Protein AF-T1G8Q2-F1 (afdb_monomer_lite)

Sequence (136 aa):
VSANNIRSFQNCTTIEGSIRINEVSMKGDRGRNVSSLTFESLLTFSTVTEITGYLVLQSLGVGVRNLSFFKNLRVIHGRSLYDHSYSLFVDQTNLEYLGLRKLKNIKFGSVLIKNNIHLCYLQNFPWSTLFSNNGQ

Secondary structure (DSSP, 8-state):
--TTTGGGGTT-SEESS-EEE-HHHHH-BGGGTBPPP-HHHHGGGGG--EESS-EEEE---TT--S-GGGTT--EE--SS-BTTTEEEEEES---SS---TT--EE-SSEEEEES-TT---GGGS-HHHHB-----

pLDDT: mean 93.94, std 9.43, range [33.78, 98.75]

Organism: Helobdella robusta (NCBI:txid6412)

Radius of gyration: 14.4 Å; chains: 1; bounding box: 31×28×45 Å

Foldseek 3Di:
DFQVCLLVLALPQEAEAEDADEPCRAPPDVVVPTHGDAPVSLLSQQNHQEYAAAYHAYCNDPRQAEVLSNLNHAEQARPDADVRAARAEAAQDQHQEHNNNNHQEYEGGDHYHDNHVNHDDPVVPPVVRHYPCPPD

Structure (mmCIF, N/CA/C/O backbone):
data_AF-T1G8Q2-F1
#
_entry.id   AF-T1G8Q2-F1
#
loop_
_atom_site.group_PDB
_atom_site.id
_atom_site.type_symbol
_atom_site.label_atom_id
_atom_site.label_alt_id
_atom_site.label_comp_id
_atom_site.label_asym_id
_atom_site.label_entity_id
_atom_site.label_seq_id
_atom_site.pdbx_PDB_ins_code
_atom_site.Cartn_x
_atom_site.Cartn_y
_atom_site.Cartn_z
_atom_site.occupancy
_atom_site.B_iso_or_equiv
_atom_site.auth_seq_id
_atom_site.auth_comp_id
_atom_site.auth_asym_id
_atom_site.auth_atom_id
_atom_site.pdbx_PDB_model_num
ATOM 1 N N . VAL A 1 1 ? -0.455 -7.843 -7.296 1.00 93.25 1 VAL A N 1
ATOM 2 C CA . VAL A 1 1 ? -0.886 -7.026 -8.456 1.00 93.25 1 VAL A CA 1
ATOM 3 C C . VAL A 1 1 ? 0.263 -6.977 -9.445 1.00 93.25 1 VAL A C 1
ATOM 5 O O . VAL A 1 1 ? 1.401 -6.977 -9.004 1.00 93.25 1 VAL A O 1
ATOM 8 N N . SER A 1 2 ? 0.001 -6.991 -10.747 1.00 95.81 2 SER A N 1
ATOM 9 C CA . SER A 1 2 ? 1.032 -6.897 -11.788 1.00 95.81 2 SER A CA 1
ATOM 10 C C . SER A 1 2 ? 0.533 -6.079 -12.977 1.00 95.81 2 SER A C 1
ATOM 12 O O . SER A 1 2 ? -0.651 -5.743 -13.044 1.00 95.81 2 SER A O 1
ATOM 14 N N . ALA A 1 3 ? 1.411 -5.784 -13.939 1.00 94.44 3 ALA A N 1
ATOM 15 C CA . ALA A 1 3 ? 1.031 -5.081 -15.166 1.00 94.44 3 ALA A CA 1
ATOM 16 C C . ALA A 1 3 ? -0.119 -5.768 -15.930 1.00 94.44 3 ALA A C 1
ATOM 18 O O . ALA A 1 3 ? -0.935 -5.087 -16.545 1.00 94.44 3 ALA A O 1
ATOM 19 N N . ASN A 1 4 ? -0.237 -7.096 -15.827 1.00 94.31 4 ASN A N 1
ATOM 20 C CA . ASN A 1 4 ? -1.259 -7.866 -16.542 1.00 94.31 4 ASN A CA 1
ATOM 21 C C . ASN A 1 4 ? -2.669 -7.665 -15.977 1.00 94.31 4 ASN A C 1
ATOM 23 O O . ASN A 1 4 ? -3.636 -7.770 -16.723 1.00 94.31 4 ASN A O 1
ATOM 27 N N . ASN A 1 5 ? -2.802 -7.403 -14.671 1.00 95.25 5 ASN A N 1
ATOM 28 C CA . ASN A 1 5 ? -4.112 -7.315 -14.021 1.00 95.25 5 ASN A CA 1
ATOM 29 C C . ASN A 1 5 ? -4.436 -5.947 -13.428 1.00 95.25 5 ASN A C 1
ATOM 31 O O . ASN A 1 5 ? -5.579 -5.721 -13.061 1.00 95.25 5 ASN A O 1
ATOM 35 N N . ILE A 1 6 ? -3.492 -5.005 -13.365 1.00 97.19 6 ILE A N 1
ATOM 36 C CA . ILE A 1 6 ? -3.745 -3.720 -12.704 1.00 97.19 6 ILE A CA 1
ATOM 37 C C . ILE A 1 6 ? -4.943 -2.960 -13.294 1.00 97.19 6 ILE A C 1
ATOM 39 O O . ILE A 1 6 ? -5.691 -2.327 -12.556 1.00 97.19 6 ILE A O 1
ATOM 43 N N . ARG A 1 7 ? -5.187 -3.086 -14.605 1.00 95.94 7 ARG A N 1
ATOM 44 C CA . ARG A 1 7 ? -6.317 -2.429 -15.278 1.00 95.94 7 ARG A CA 1
ATOM 45 C C . ARG A 1 7 ? -7.685 -2.957 -14.844 1.00 95.94 7 ARG A C 1
ATOM 47 O O . ARG A 1 7 ? -8.658 -2.2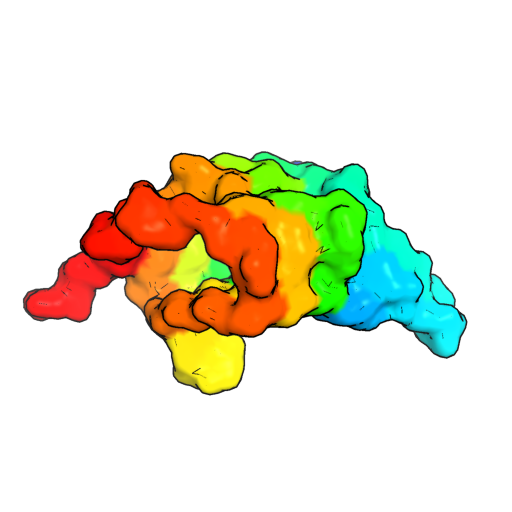26 -14.972 1.00 95.94 7 ARG A O 1
ATOM 54 N N . SER A 1 8 ? -7.781 -4.167 -14.283 1.00 96.88 8 SER A N 1
ATOM 55 C CA . SER A 1 8 ? -9.061 -4.685 -13.774 1.00 96.88 8 SER A CA 1
ATOM 56 C C . SER A 1 8 ? -9.569 -3.917 -12.553 1.00 96.88 8 SER A C 1
ATOM 58 O O . SER A 1 8 ? -10.720 -4.081 -12.172 1.00 96.88 8 SER A O 1
ATOM 60 N N . PHE A 1 9 ? -8.717 -3.098 -11.930 1.00 97.44 9 PHE A N 1
ATOM 61 C CA . PHE A 1 9 ? -9.073 -2.249 -10.794 1.00 97.44 9 PHE A CA 1
ATOM 62 C C . PHE A 1 9 ? -9.502 -0.836 -11.207 1.00 97.44 9 PHE A C 1
ATOM 64 O O . PHE A 1 9 ? -9.772 0.005 -10.349 1.00 97.44 9 PHE A O 1
ATOM 71 N N . GLN A 1 10 ? -9.537 -0.545 -12.510 1.00 97.00 10 GLN A N 1
ATOM 72 C CA . GLN A 1 10 ? -9.916 0.768 -13.007 1.00 97.00 10 GLN A CA 1
ATOM 73 C C . GLN A 1 10 ? -11.361 1.089 -12.619 1.00 97.00 10 GLN A C 1
ATOM 75 O O . GLN A 1 10 ? -12.272 0.300 -12.851 1.00 97.00 10 GLN A O 1
ATOM 80 N N . ASN A 1 11 ? -11.559 2.270 -12.029 1.00 96.81 11 ASN A N 1
ATOM 81 C CA . ASN A 1 11 ? -12.843 2.755 -11.513 1.00 96.81 11 ASN A CA 1
ATOM 82 C C . ASN A 1 11 ? -13.444 1.918 -10.368 1.00 96.81 11 ASN A C 1
ATOM 84 O O . ASN A 1 11 ? -14.573 2.184 -9.955 1.00 96.81 11 ASN A O 1
ATOM 88 N N . CYS A 1 12 ? -12.708 0.958 -9.798 1.00 98.19 12 CYS A N 1
ATOM 89 C CA . CYS A 1 12 ? -13.146 0.289 -8.579 1.00 98.19 12 CYS A CA 1
ATOM 90 C C . CYS A 1 12 ? -13.114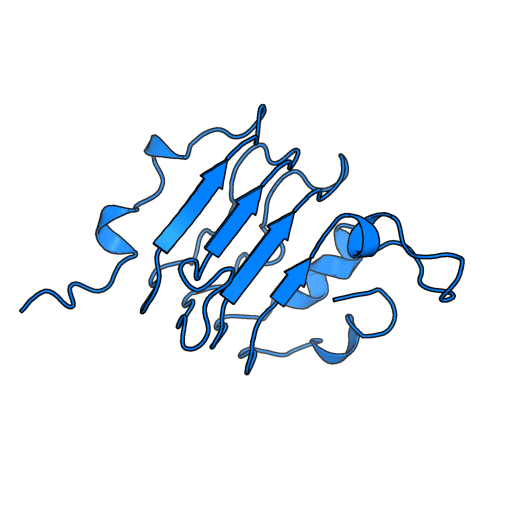 1.271 -7.400 1.00 98.19 12 CYS A C 1
ATOM 92 O O . CYS A 1 12 ? -12.131 1.987 -7.187 1.00 98.19 12 CYS A O 1
ATOM 94 N N . THR A 1 13 ? -14.179 1.275 -6.602 1.00 98.56 13 THR A N 1
ATOM 95 C CA . THR A 1 13 ? -14.249 2.001 -5.323 1.00 98.56 13 THR A CA 1
ATOM 96 C C . THR A 1 13 ? -13.989 1.074 -4.141 1.00 98.56 13 THR A C 1
ATOM 98 O O . THR A 1 13 ? -13.358 1.470 -3.163 1.00 98.56 13 THR A O 1
ATOM 101 N N . THR A 1 14 ? -14.404 -0.184 -4.256 1.00 98.56 14 THR A N 1
ATOM 102 C CA . THR A 1 14 ? -14.204 -1.215 -3.238 1.00 98.56 14 THR A CA 1
ATOM 103 C C . THR A 1 14 ? -13.435 -2.377 -3.839 1.00 98.56 14 THR A C 1
ATOM 105 O O . THR A 1 14 ? -13.738 -2.831 -4.940 1.00 98.56 14 THR A O 1
ATOM 108 N N . ILE A 1 15 ? -12.439 -2.856 -3.103 1.00 98.50 15 ILE A N 1
ATOM 109 C CA . ILE A 1 15 ? -11.657 -4.037 -3.450 1.00 98.50 15 ILE A CA 1
ATOM 110 C C . ILE A 1 15 ? -12.080 -5.167 -2.524 1.00 98.50 15 ILE A C 1
ATOM 112 O O . ILE A 1 15 ? -11.774 -5.150 -1.328 1.00 98.50 15 ILE A O 1
ATOM 116 N N . GLU A 1 16 ? -12.777 -6.151 -3.084 1.00 97.94 16 GLU A N 1
ATOM 117 C CA . GLU A 1 16 ? -13.112 -7.384 -2.380 1.00 97.94 16 GLU A CA 1
ATOM 118 C C . GLU A 1 16 ? -11.904 -8.323 -2.370 1.00 97.94 16 GLU A C 1
ATOM 120 O O . GLU A 1 16 ? -11.635 -9.051 -3.320 1.00 97.94 16 GLU A O 1
ATOM 125 N N . GLY A 1 17 ? -11.133 -8.268 -1.289 1.00 97.56 17 GLY A N 1
ATOM 126 C CA . GLY A 1 17 ? -9.912 -9.037 -1.109 1.00 97.56 17 GLY A CA 1
ATOM 127 C C . GLY A 1 17 ? -8.746 -8.153 -0.698 1.00 97.56 17 GLY A C 1
ATOM 128 O O . GLY A 1 17 ? -8.918 -7.113 -0.062 1.00 97.56 17 GLY A O 1
ATOM 129 N N . SER A 1 18 ? -7.541 -8.599 -1.039 1.00 98.38 18 SER A N 1
ATOM 130 C CA . SER A 1 18 ? -6.295 -7.983 -0.583 1.00 98.38 18 SER A CA 1
ATOM 131 C C . SER A 1 18 ? -5.451 -7.470 -1.742 1.00 98.38 18 SER A C 1
ATOM 133 O O . SER A 1 18 ? -5.438 -8.050 -2.828 1.00 98.38 18 SER A O 1
ATOM 135 N N . ILE A 1 19 ? -4.682 -6.412 -1.493 1.00 98.31 19 ILE A N 1
ATOM 136 C CA . ILE A 1 19 ? -3.718 -5.869 -2.449 1.00 98.31 19 ILE A CA 1
ATOM 137 C C . ILE A 1 19 ? -2.307 -6.142 -1.943 1.00 98.31 19 ILE A C 1
ATOM 139 O O . ILE A 1 19 ? -1.947 -5.778 -0.827 1.00 98.31 19 ILE A O 1
ATOM 143 N N . ARG A 1 20 ? -1.483 -6.740 -2.806 1.00 98.19 20 ARG A N 1
ATOM 144 C CA . ARG A 1 20 ? -0.041 -6.902 -2.597 1.00 98.19 20 ARG A CA 1
ATOM 145 C C . ARG A 1 20 ? 0.723 -6.312 -3.774 1.00 98.19 20 ARG A C 1
ATOM 147 O O . ARG A 1 20 ? 0.537 -6.763 -4.910 1.00 98.19 20 ARG A O 1
ATOM 154 N N . ILE A 1 21 ? 1.582 -5.339 -3.486 1.00 98.12 21 ILE A N 1
ATOM 155 C CA . ILE A 1 21 ? 2.554 -4.765 -4.420 1.00 98.12 21 ILE A CA 1
ATOM 156 C C . ILE A 1 21 ? 3.933 -5.002 -3.809 1.00 98.12 21 ILE A C 1
ATOM 158 O O . ILE A 1 21 ? 4.200 -4.580 -2.687 1.00 98.12 21 ILE A O 1
ATOM 162 N N . ASN A 1 22 ? 4.773 -5.742 -4.522 1.00 96.81 22 ASN A N 1
ATOM 163 C CA . ASN A 1 22 ? 6.105 -6.148 -4.079 1.00 96.81 22 ASN A CA 1
ATOM 164 C C . ASN A 1 22 ? 7.160 -5.858 -5.160 1.00 96.81 22 ASN A C 1
ATOM 166 O O . ASN A 1 22 ? 6.836 -5.346 -6.232 1.00 96.81 22 ASN A O 1
ATOM 170 N N . GLU A 1 23 ? 8.407 -6.262 -4.917 1.00 95.38 23 GLU A N 1
ATOM 171 C CA . GLU A 1 23 ? 9.509 -6.092 -5.870 1.00 95.38 23 GLU A CA 1
ATOM 172 C C . GLU A 1 23 ? 9.196 -6.655 -7.262 1.00 95.38 23 GLU A C 1
ATOM 174 O O . GLU A 1 23 ? 9.413 -5.967 -8.253 1.00 95.38 23 GLU A O 1
ATOM 179 N N . VAL A 1 24 ? 8.622 -7.860 -7.350 1.00 95.00 24 VAL A N 1
ATOM 180 C CA . VAL A 1 24 ? 8.236 -8.479 -8.632 1.00 95.00 24 VAL A CA 1
ATOM 181 C C . VAL A 1 24 ? 7.190 -7.631 -9.361 1.00 95.00 24 VAL A C 1
ATOM 183 O O . VAL A 1 24 ? 7.236 -7.490 -10.579 1.00 95.00 24 VAL A O 1
ATOM 186 N N . SER A 1 25 ? 6.273 -7.006 -8.618 1.00 96.31 25 SER A N 1
ATOM 187 C CA . SER A 1 25 ? 5.274 -6.093 -9.187 1.00 96.31 25 SER A CA 1
ATOM 188 C C . SER A 1 25 ? 5.936 -4.856 -9.814 1.00 96.31 25 SER A C 1
ATOM 190 O O . SER A 1 25 ? 5.512 -4.397 -10.871 1.00 96.31 25 SER A O 1
ATOM 192 N N . MET A 1 26 ? 6.984 -4.324 -9.177 1.00 96.50 26 MET A N 1
ATOM 193 C CA . MET A 1 26 ? 7.648 -3.082 -9.591 1.00 96.50 26 MET A CA 1
ATOM 194 C C . MET A 1 26 ? 8.787 -3.282 -10.593 1.00 96.50 26 MET A C 1
ATOM 196 O O . MET A 1 26 ? 9.002 -2.422 -11.437 1.00 96.50 26 MET A O 1
ATOM 200 N N . LYS A 1 27 ? 9.521 -4.395 -10.527 1.00 95.62 27 LYS A N 1
ATOM 201 C CA . LYS A 1 27 ? 10.594 -4.733 -11.478 1.00 95.62 27 LYS A CA 1
ATOM 202 C C . LYS A 1 27 ? 10.080 -5.490 -12.703 1.00 95.62 27 LYS A C 1
ATOM 204 O O . LYS A 1 27 ? 10.763 -5.514 -13.724 1.00 95.62 27 LYS A O 1
ATOM 209 N N . GLY A 1 28 ? 8.878 -6.057 -12.617 1.00 93.81 28 GLY A N 1
ATOM 210 C CA . GLY A 1 28 ? 8.364 -6.993 -13.606 1.00 93.81 28 GLY A CA 1
ATOM 211 C C . GLY A 1 28 ? 9.000 -8.377 -13.463 1.00 93.81 28 GLY A C 1
ATOM 212 O O . GLY A 1 28 ? 9.887 -8.610 -12.642 1.00 93.81 28 GLY A O 1
ATOM 213 N N . ASP A 1 29 ? 8.535 -9.302 -14.291 1.00 93.00 29 ASP A N 1
ATOM 214 C CA . ASP A 1 29 ? 9.032 -10.670 -14.383 1.00 93.00 29 ASP A CA 1
ATOM 215 C C . ASP A 1 29 ? 9.153 -11.042 -15.862 1.00 93.00 29 ASP A C 1
ATOM 217 O O . ASP A 1 29 ? 8.158 -11.316 -16.536 1.00 93.00 29 ASP A O 1
ATOM 221 N N . ARG A 1 30 ? 10.390 -11.047 -16.374 1.00 89.75 30 ARG A N 1
ATOM 222 C CA . ARG A 1 30 ? 10.668 -11.399 -17.774 1.00 89.75 30 ARG A CA 1
ATOM 223 C C . ARG A 1 30 ? 10.279 -12.841 -18.090 1.00 89.75 30 ARG A C 1
ATOM 225 O O . ARG A 1 30 ? 9.773 -13.092 -19.177 1.00 89.75 30 ARG A O 1
ATOM 232 N N . GLY A 1 31 ? 10.463 -13.768 -17.147 1.00 90.81 31 GLY A N 1
ATOM 233 C CA . GLY A 1 31 ? 10.121 -15.179 -17.335 1.00 90.81 31 GLY A CA 1
ATOM 234 C C . GLY A 1 31 ? 8.617 -15.407 -17.485 1.00 90.81 31 GLY A C 1
ATOM 235 O O . GLY A 1 31 ? 8.200 -16.365 -18.127 1.00 90.81 31 GLY A O 1
ATOM 236 N N . ARG A 1 32 ? 7.798 -14.500 -16.942 1.00 89.06 32 ARG A N 1
ATOM 237 C CA . ARG A 1 32 ? 6.329 -14.530 -17.047 1.00 89.06 32 ARG A CA 1
ATOM 238 C C . ARG A 1 32 ? 5.756 -13.477 -17.997 1.00 89.06 32 ARG A C 1
ATOM 240 O O . ARG A 1 32 ? 4.544 -13.277 -18.006 1.00 89.06 32 ARG A O 1
ATOM 247 N N . ASN A 1 33 ? 6.609 -12.802 -18.772 1.00 90.31 33 ASN A N 1
ATOM 248 C CA . ASN A 1 33 ? 6.237 -11.699 -19.660 1.00 90.31 33 ASN A CA 1
ATOM 249 C C . ASN A 1 33 ? 5.399 -10.607 -18.957 1.00 90.31 33 ASN A C 1
ATOM 251 O O . ASN A 1 33 ? 4.380 -10.143 -19.464 1.00 90.31 33 ASN A O 1
ATOM 255 N N . VAL A 1 34 ? 5.804 -10.235 -17.743 1.00 92.19 34 VAL A N 1
ATOM 256 C CA . VAL A 1 34 ? 5.164 -9.192 -16.938 1.00 92.19 34 VAL A CA 1
ATOM 257 C C . VAL A 1 34 ? 6.057 -7.961 -16.937 1.00 92.19 34 VAL A C 1
ATOM 259 O O . VAL A 1 34 ? 7.171 -7.999 -16.414 1.00 92.19 34 VAL A O 1
ATOM 262 N N . SER A 1 35 ? 5.560 -6.850 -17.474 1.00 95.00 35 SER A N 1
ATOM 263 C CA . SER A 1 35 ? 6.256 -5.562 -17.396 1.00 95.00 35 SER A CA 1
ATOM 264 C C . SER A 1 35 ? 6.257 -4.990 -15.975 1.00 95.00 35 SER A C 1
ATOM 266 O O . SER A 1 35 ? 5.422 -5.341 -15.136 1.00 95.00 35 SER A O 1
ATOM 268 N N . SER A 1 36 ? 7.192 -4.080 -15.707 1.00 96.00 36 SER A N 1
ATOM 269 C CA . SER A 1 36 ? 7.241 -3.311 -14.465 1.00 96.00 36 SER A CA 1
ATOM 270 C C . SER A 1 36 ? 6.035 -2.383 -14.322 1.00 96.00 36 SER A C 1
ATOM 272 O O . SER A 1 36 ? 5.574 -1.772 -15.288 1.00 96.00 36 SER A O 1
ATOM 274 N N . LEU A 1 37 ? 5.542 -2.237 -13.092 1.00 96.81 37 LEU A N 1
ATOM 275 C CA . LEU A 1 37 ? 4.603 -1.174 -12.752 1.00 96.81 37 LEU A CA 1
ATOM 276 C C . LEU A 1 37 ? 5.338 0.149 -12.519 1.00 96.81 37 LEU A C 1
ATOM 278 O O . LEU A 1 37 ? 6.404 0.197 -11.906 1.00 96.81 37 LEU A O 1
ATOM 282 N N . THR A 1 38 ? 4.719 1.240 -12.960 1.00 96.00 38 THR A N 1
ATOM 283 C CA . THR A 1 38 ? 5.157 2.615 -12.685 1.00 96.00 38 THR A CA 1
ATOM 284 C C . THR A 1 38 ? 4.243 3.274 -11.656 1.00 96.00 38 THR A C 1
ATOM 286 O O . THR A 1 38 ? 3.135 2.799 -11.403 1.00 96.00 38 THR A O 1
ATOM 289 N N . PHE A 1 39 ? 4.660 4.413 -11.096 1.00 96.06 39 PHE A N 1
ATOM 290 C CA . PHE A 1 39 ? 3.773 5.221 -10.253 1.00 96.06 39 PHE A CA 1
ATOM 291 C C . PHE A 1 39 ? 2.471 5.594 -10.984 1.00 96.06 39 PHE A C 1
ATOM 293 O O . PHE A 1 39 ? 1.395 5.507 -10.400 1.00 96.06 39 PHE A O 1
ATOM 300 N N . GLU A 1 40 ? 2.553 5.923 -12.276 1.00 96.44 40 GLU A N 1
ATOM 301 C CA . GLU A 1 40 ? 1.386 6.201 -13.120 1.00 96.44 40 GLU A CA 1
ATOM 302 C C . GLU A 1 40 ? 0.445 4.995 -13.220 1.00 96.44 40 GLU A C 1
ATOM 304 O O . GLU A 1 40 ? -0.761 5.141 -13.050 1.00 96.44 40 GLU A O 1
ATOM 309 N N . SER A 1 41 ? 0.991 3.785 -13.384 1.00 96.75 41 SER A N 1
ATOM 310 C CA . SER A 1 41 ? 0.185 2.557 -13.386 1.00 96.75 41 SER A CA 1
ATOM 311 C C . SER A 1 41 ? -0.592 2.400 -12.072 1.00 96.75 41 SER A C 1
ATOM 313 O O . SER A 1 41 ? -1.771 2.042 -12.072 1.00 96.75 41 SER A O 1
ATOM 315 N N . LEU A 1 42 ? 0.052 2.713 -10.941 1.00 97.75 42 LEU A N 1
ATOM 316 C CA . LEU A 1 42 ? -0.548 2.623 -9.609 1.00 97.75 42 LEU A CA 1
ATOM 317 C C . LEU A 1 42 ? -1.689 3.625 -9.390 1.00 97.75 42 LEU A C 1
ATOM 319 O O . LEU A 1 42 ? -2.575 3.338 -8.585 1.00 97.75 42 LEU A O 1
ATOM 323 N N . LEU A 1 43 ? -1.744 4.742 -10.130 1.00 97.50 43 LEU A N 1
ATOM 324 C CA . LEU A 1 43 ? -2.852 5.710 -10.057 1.00 97.50 43 LEU A CA 1
ATOM 325 C C . LEU A 1 43 ? -4.215 5.102 -10.417 1.00 97.50 43 LEU A C 1
ATOM 327 O O . LEU A 1 43 ? -5.245 5.692 -10.083 1.00 97.50 43 LEU A O 1
ATOM 331 N N . THR A 1 44 ? -4.239 3.904 -11.006 1.00 98.19 44 THR A N 1
ATOM 332 C CA . THR A 1 44 ? -5.457 3.096 -11.168 1.00 98.19 44 THR A CA 1
ATOM 333 C C . THR A 1 44 ? -6.212 2.916 -9.845 1.00 98.19 44 THR A C 1
ATOM 335 O O . THR A 1 44 ? -7.438 2.925 -9.832 1.00 98.19 44 THR A O 1
ATOM 338 N N . PHE A 1 45 ? -5.507 2.853 -8.711 1.00 98.44 45 PHE A N 1
ATOM 339 C CA . PHE A 1 45 ? -6.118 2.732 -7.384 1.00 98.44 45 PHE A CA 1
ATOM 340 C C . PHE A 1 45 ? -6.673 4.046 -6.816 1.00 98.44 45 PHE A C 1
ATOM 342 O O . PHE A 1 45 ? -7.213 4.062 -5.709 1.00 98.44 45 PHE A O 1
ATOM 349 N N . SER A 1 46 ? -6.582 5.157 -7.550 1.00 97.62 46 SER A N 1
ATOM 350 C CA . SER A 1 46 ? -6.952 6.473 -7.026 1.00 97.62 46 SER A CA 1
ATOM 351 C C . SER A 1 46 ? -8.438 6.620 -6.708 1.00 97.62 46 SER A C 1
ATOM 353 O O . SER A 1 46 ? -8.779 7.490 -5.909 1.00 97.62 46 SER A O 1
ATOM 355 N N . THR A 1 47 ? -9.318 5.792 -7.277 1.00 98.31 47 THR A N 1
ATOM 356 C CA . THR A 1 47 ? -10.758 5.753 -6.962 1.00 98.31 47 THR A CA 1
ATOM 357 C C . THR A 1 47 ? -11.090 4.853 -5.777 1.00 98.31 47 THR A C 1
ATOM 359 O O . THR A 1 47 ? -12.183 4.968 -5.226 1.00 98.31 47 THR A O 1
ATOM 362 N N . VAL A 1 48 ? -10.161 3.989 -5.357 1.00 98.75 48 VAL A N 1
ATOM 363 C CA . VAL A 1 48 ? -10.399 3.026 -4.282 1.00 98.75 48 VAL A CA 1
ATOM 364 C C . VAL A 1 48 ? -10.562 3.757 -2.957 1.00 98.75 48 VAL A C 1
ATOM 366 O O . VAL A 1 48 ? -9.692 4.508 -2.513 1.00 98.75 48 VAL A O 1
ATOM 369 N N . THR A 1 49 ? -11.692 3.494 -2.314 1.00 98.69 49 THR A N 1
ATOM 370 C CA . THR A 1 49 ? -12.055 3.982 -0.989 1.00 98.69 49 THR A CA 1
ATOM 371 C C . THR A 1 49 ? -11.995 2.892 0.068 1.00 98.69 49 THR A C 1
ATOM 373 O O . THR A 1 49 ? -11.784 3.215 1.237 1.00 98.69 49 THR A O 1
ATOM 376 N N . GLU A 1 50 ? -12.149 1.620 -0.305 1.00 98.62 50 GLU A N 1
ATOM 377 C CA . GLU A 1 50 ? -12.194 0.508 0.650 1.00 98.62 50 GLU A CA 1
ATOM 378 C C . GLU A 1 50 ? -11.457 -0.739 0.152 1.00 98.62 50 GLU A C 1
ATOM 380 O O . GLU A 1 50 ? -11.536 -1.097 -1.022 1.00 98.62 50 GLU A O 1
ATOM 385 N N . ILE A 1 51 ? -10.773 -1.425 1.071 1.00 98.75 51 ILE A N 1
ATOM 386 C CA . ILE A 1 51 ? -10.145 -2.736 0.849 1.00 98.75 51 ILE A CA 1
ATOM 387 C C . ILE A 1 51 ? -10.658 -3.687 1.928 1.00 98.75 51 ILE A C 1
ATOM 389 O O . ILE A 1 51 ? -10.491 -3.408 3.117 1.00 98.75 51 ILE A O 1
ATOM 393 N N . THR A 1 52 ? -11.296 -4.797 1.549 1.00 98.56 52 THR A N 1
ATOM 394 C CA . THR A 1 52 ? -11.911 -5.699 2.540 1.00 98.56 52 THR A CA 1
ATOM 395 C C . THR A 1 52 ? -10.899 -6.610 3.248 1.00 98.56 52 THR A C 1
ATOM 397 O O . THR A 1 52 ? -11.113 -7.007 4.394 1.00 98.56 52 THR A O 1
ATOM 400 N N . GLY A 1 53 ? -9.789 -6.935 2.591 1.00 98.50 53 GLY A N 1
ATOM 401 C CA . GLY A 1 53 ? -8.680 -7.714 3.135 1.00 98.50 53 GLY A CA 1
ATOM 402 C C . GLY A 1 53 ? -7.550 -6.836 3.672 1.00 98.50 53 GLY A C 1
ATOM 403 O O . GLY A 1 53 ? -7.801 -5.873 4.399 1.00 98.50 53 GLY A O 1
ATOM 404 N N . TYR A 1 54 ? -6.311 -7.178 3.311 1.00 98.62 54 TYR A N 1
ATOM 405 C CA . TYR A 1 54 ? -5.098 -6.454 3.696 1.00 98.62 54 TYR A CA 1
ATOM 406 C C . TYR A 1 54 ? -4.503 -5.627 2.545 1.00 98.62 54 TYR A C 1
ATOM 408 O O . TYR A 1 54 ? -4.754 -5.877 1.362 1.00 98.62 54 TYR A O 1
ATOM 416 N N . LEU A 1 55 ? -3.635 -4.679 2.901 1.00 98.69 55 LEU A N 1
ATOM 417 C CA . LEU A 1 55 ? -2.776 -3.926 1.992 1.00 98.69 55 LEU A CA 1
ATOM 418 C C . LEU A 1 55 ? -1.297 -4.160 2.344 1.00 98.69 55 LEU A C 1
ATOM 420 O O . LEU A 1 55 ? -0.830 -3.764 3.409 1.00 98.69 55 LEU A O 1
ATOM 424 N N . VAL A 1 56 ? -0.554 -4.782 1.429 1.00 98.62 56 VAL A N 1
ATOM 425 C CA . VAL A 1 56 ? 0.887 -5.052 1.553 1.00 98.62 56 VAL A CA 1
ATOM 426 C C . VAL A 1 56 ? 1.651 -4.285 0.483 1.00 98.62 56 VAL A C 1
ATOM 428 O O . VAL A 1 56 ? 1.380 -4.421 -0.714 1.00 98.62 56 VAL A O 1
ATOM 431 N N . LEU A 1 57 ? 2.641 -3.519 0.926 1.00 98.50 57 LEU A N 1
ATOM 432 C CA . LEU A 1 57 ? 3.485 -2.662 0.108 1.00 98.50 57 LEU A CA 1
ATOM 433 C C . LEU A 1 57 ? 4.946 -2.924 0.466 1.00 98.50 57 LEU A C 1
ATOM 435 O O . LEU A 1 57 ? 5.398 -2.583 1.556 1.00 98.50 57 LEU A O 1
ATOM 439 N N . GLN A 1 58 ? 5.679 -3.548 -0.447 1.00 98.00 58 GLN A N 1
ATOM 440 C CA . GLN A 1 58 ? 7.059 -3.954 -0.214 1.00 98.00 58 GLN A CA 1
ATOM 441 C C . GLN A 1 58 ? 7.934 -3.583 -1.408 1.00 98.00 58 GLN A C 1
ATOM 443 O O . GLN A 1 58 ? 7.520 -3.770 -2.550 1.00 98.00 58 GLN A O 1
ATOM 448 N N . SER A 1 59 ? 9.140 -3.070 -1.171 1.00 97.06 59 SER A N 1
ATOM 449 C CA . SER A 1 59 ? 10.132 -2.838 -2.235 1.00 97.06 59 SER A CA 1
ATOM 450 C C . SER A 1 59 ? 9.586 -2.046 -3.437 1.00 97.06 59 SER A C 1
ATOM 452 O O . SER A 1 59 ? 9.739 -2.452 -4.590 1.00 97.06 59 SER A O 1
ATOM 454 N N . LEU A 1 60 ? 8.945 -0.895 -3.179 1.00 95.69 60 LEU A N 1
ATOM 455 C CA . LEU A 1 60 ? 8.259 -0.091 -4.207 1.00 95.69 60 LEU A CA 1
ATOM 456 C C . LEU A 1 60 ? 9.192 0.625 -5.216 1.00 95.69 60 LEU A C 1
ATOM 458 O O . LEU A 1 60 ? 8.723 1.327 -6.110 1.00 95.69 60 LEU A O 1
ATOM 462 N N . GLY A 1 61 ? 10.512 0.459 -5.097 1.00 91.50 61 GLY A N 1
ATOM 463 C CA . GLY A 1 61 ? 11.499 1.136 -5.942 1.00 91.50 61 GLY A CA 1
ATOM 464 C C . GLY A 1 61 ? 11.652 2.631 -5.629 1.00 91.50 61 GLY A C 1
ATOM 465 O O . GLY A 1 61 ? 11.029 3.159 -4.712 1.00 91.50 61 GLY A O 1
ATOM 466 N N . VAL A 1 62 ? 12.537 3.321 -6.355 1.00 89.44 62 VAL A N 1
ATOM 467 C CA . VAL A 1 62 ? 12.870 4.746 -6.112 1.00 89.44 62 VAL A CA 1
ATOM 468 C C . VAL A 1 62 ? 11.876 5.733 -6.737 1.00 89.44 62 VAL A C 1
ATOM 470 O O . VAL A 1 62 ? 11.823 6.898 -6.344 1.00 89.44 62 VAL A O 1
ATOM 473 N N . GLY A 1 63 ? 11.076 5.272 -7.704 1.00 91.00 63 GLY A N 1
ATOM 474 C CA . GLY A 1 63 ? 10.074 6.085 -8.400 1.00 91.00 63 GLY A CA 1
ATOM 475 C C . GLY A 1 63 ? 8.784 6.305 -7.605 1.00 91.00 63 GLY A C 1
ATOM 476 O O . GLY A 1 63 ? 7.937 7.086 -8.025 1.00 91.00 63 GLY A O 1
ATOM 477 N N . VAL A 1 64 ? 8.619 5.633 -6.461 1.00 96.25 64 VAL A N 1
ATOM 478 C CA . VAL A 1 64 ? 7.438 5.750 -5.600 1.00 96.25 64 VAL A CA 1
ATOM 479 C C . VAL A 1 64 ? 7.851 6.364 -4.266 1.00 96.25 64 VAL A C 1
ATOM 481 O O . VAL A 1 64 ? 8.473 5.708 -3.436 1.00 96.25 64 VAL A O 1
ATOM 484 N N . ARG A 1 65 ? 7.494 7.637 -4.064 1.00 96.69 65 ARG A N 1
ATOM 485 C CA . ARG A 1 65 ? 7.870 8.421 -2.869 1.00 96.69 65 ARG A CA 1
ATOM 486 C C . ARG A 1 65 ? 6.765 8.552 -1.824 1.00 96.69 65 ARG A C 1
ATOM 488 O O . ARG A 1 65 ? 7.021 8.996 -0.713 1.00 96.69 65 ARG A O 1
ATOM 495 N N . ASN A 1 66 ? 5.535 8.182 -2.160 1.00 96.56 66 ASN A N 1
ATOM 496 C CA . ASN A 1 66 ? 4.393 8.176 -1.246 1.00 96.56 66 ASN A CA 1
ATOM 497 C C . ASN A 1 66 ? 3.286 7.257 -1.794 1.00 96.56 66 ASN A C 1
ATOM 499 O O . ASN A 1 66 ? 3.340 6.826 -2.948 1.00 96.56 66 ASN A O 1
ATOM 503 N N . LEU A 1 67 ? 2.257 6.994 -0.986 1.00 97.56 67 LEU A N 1
ATOM 504 C CA . LEU A 1 67 ? 1.101 6.167 -1.350 1.00 97.56 67 LEU A CA 1
ATOM 505 C C . LEU A 1 67 ? -0.097 7.004 -1.814 1.00 97.56 67 LEU A C 1
ATOM 507 O O . LEU A 1 67 ? -1.243 6.598 -1.638 1.00 97.56 67 LEU A O 1
ATOM 511 N N . SER A 1 68 ? 0.123 8.183 -2.408 1.00 96.81 68 SER A N 1
ATOM 512 C CA . SER A 1 68 ? -0.980 9.037 -2.884 1.00 96.81 68 SER A CA 1
ATOM 513 C C . SER A 1 68 ? -1.798 8.417 -4.023 1.00 96.81 68 SER A C 1
ATOM 515 O O . SER A 1 68 ? -2.910 8.870 -4.296 1.00 96.81 68 SER A O 1
ATOM 517 N N . PHE A 1 69 ? -1.330 7.326 -4.631 1.00 97.19 69 PHE A N 1
ATOM 518 C CA . PHE A 1 69 ? -2.166 6.491 -5.492 1.00 97.19 69 PHE A CA 1
ATOM 519 C C . PHE A 1 69 ? -3.324 5.808 -4.736 1.00 97.19 69 PHE A C 1
ATOM 521 O O . PHE A 1 69 ? -4.320 5.464 -5.355 1.00 97.19 69 PHE A O 1
ATOM 528 N N . PHE A 1 70 ? -3.266 5.730 -3.401 1.00 98.06 70 PHE A N 1
ATOM 529 C CA . PHE A 1 70 ? -4.377 5.407 -2.497 1.00 98.06 70 PHE A CA 1
ATOM 530 C C . PHE A 1 70 ? -4.919 6.647 -1.754 1.00 98.06 70 PHE A C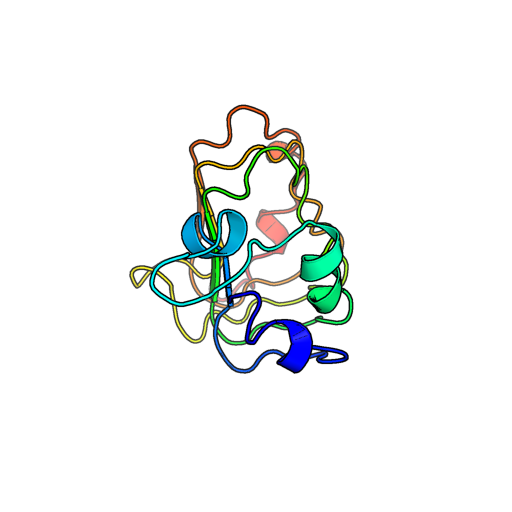 1
ATOM 532 O O . PHE A 1 70 ? -5.454 6.537 -0.652 1.00 98.06 70 PHE A O 1
ATOM 539 N N . LYS A 1 71 ? -4.822 7.859 -2.328 1.00 96.75 71 LYS A N 1
ATOM 540 C CA . LYS A 1 71 ? -5.273 9.114 -1.676 1.00 96.75 71 LYS A CA 1
ATOM 541 C C . LYS A 1 71 ? -6.725 9.093 -1.187 1.00 96.75 71 LYS A C 1
ATOM 543 O O . LYS A 1 71 ? -7.070 9.864 -0.293 1.00 96.75 71 LYS A O 1
ATOM 548 N N . ASN A 1 72 ? -7.573 8.268 -1.804 1.00 98.12 72 ASN A N 1
ATOM 549 C CA . ASN A 1 72 ? -8.986 8.153 -1.472 1.00 98.12 72 ASN A CA 1
ATOM 550 C C . ASN A 1 72 ? -9.321 6.972 -0.560 1.00 98.12 72 ASN A C 1
ATOM 552 O O . ASN A 1 72 ? -10.472 6.887 -0.143 1.00 98.12 72 ASN A O 1
ATOM 556 N N . LEU A 1 73 ? -8.349 6.132 -0.192 1.00 98.56 73 LEU A N 1
ATOM 557 C CA . LEU A 1 73 ? -8.569 5.003 0.704 1.00 98.56 73 LEU A CA 1
ATOM 558 C C . LEU A 1 73 ? -9.015 5.513 2.077 1.00 98.56 73 LEU A C 1
ATOM 560 O O . LEU A 1 73 ? -8.342 6.342 2.685 1.00 98.56 73 LEU A O 1
ATOM 564 N N . ARG A 1 74 ? -10.165 5.029 2.548 1.00 97.88 74 ARG A N 1
ATOM 565 C CA . ARG A 1 74 ? -10.805 5.414 3.814 1.00 97.88 74 ARG A CA 1
ATOM 566 C C . ARG A 1 74 ? -10.779 4.287 4.828 1.00 97.88 74 ARG A C 1
ATOM 568 O O . ARG A 1 74 ? -10.577 4.567 6.011 1.00 97.88 74 ARG A O 1
ATOM 575 N N . VAL A 1 75 ? -10.989 3.053 4.369 1.00 98.06 75 VAL A N 1
ATOM 576 C CA . VAL A 1 75 ? -11.146 1.885 5.238 1.00 98.06 75 VAL A CA 1
ATOM 577 C C . VAL A 1 75 ? -10.330 0.702 4.728 1.00 98.06 75 VAL A C 1
ATOM 579 O O . VAL A 1 75 ? -10.419 0.335 3.556 1.00 98.06 75 VAL A O 1
ATOM 582 N N . ILE A 1 76 ? -9.581 0.075 5.634 1.00 98.44 76 ILE A N 1
ATOM 583 C CA . ILE A 1 76 ? -9.052 -1.281 5.463 1.00 98.44 76 ILE A CA 1
ATOM 584 C C . ILE A 1 76 ? -9.799 -2.170 6.455 1.00 98.44 76 ILE A C 1
ATOM 586 O O . ILE A 1 76 ? -9.716 -1.968 7.667 1.00 98.44 76 ILE A O 1
ATOM 590 N N . HIS A 1 77 ? -10.577 -3.127 5.958 1.00 98.00 77 HIS A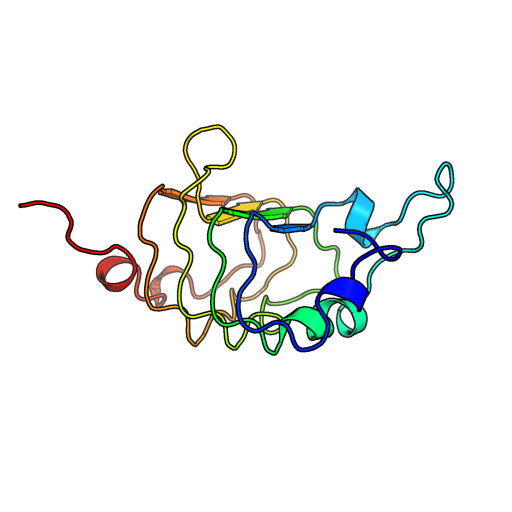 N 1
ATOM 591 C CA . HIS A 1 77 ? -11.408 -3.942 6.844 1.00 98.00 77 HIS A CA 1
ATOM 592 C C . HIS A 1 77 ? -10.603 -5.048 7.533 1.00 98.00 77 HIS A C 1
ATOM 594 O O . HIS A 1 77 ? -10.917 -5.385 8.664 1.00 98.00 77 HIS A O 1
ATOM 600 N N . GLY A 1 78 ? -9.569 -5.615 6.907 1.00 97.56 78 GLY A N 1
ATOM 601 C CA . GLY A 1 78 ? -8.765 -6.658 7.551 1.00 97.56 78 GLY A CA 1
ATOM 602 C C . GLY A 1 78 ? -9.520 -7.971 7.793 1.00 97.56 78 GLY A C 1
ATOM 603 O O . GLY A 1 78 ? -9.199 -8.687 8.735 1.00 97.56 78 GLY A O 1
ATOM 604 N N . ARG A 1 79 ? -10.508 -8.322 6.950 1.00 97.44 79 ARG A N 1
ATOM 605 C CA . ARG A 1 79 ? -11.197 -9.635 7.013 1.00 97.44 79 ARG A CA 1
ATOM 606 C C . ARG A 1 79 ? -10.254 -10.811 6.737 1.00 97.44 79 ARG A C 1
ATOM 608 O O . ARG A 1 79 ? -10.533 -11.940 7.119 1.00 97.44 79 ARG A O 1
ATOM 615 N N . SER A 1 80 ? -9.142 -10.528 6.067 1.00 97.88 80 SER A N 1
ATOM 616 C CA . SER A 1 80 ? -7.985 -11.402 5.909 1.00 97.88 80 SER A CA 1
ATOM 617 C C . SER A 1 80 ? -6.732 -10.616 6.275 1.00 97.88 80 SER A C 1
ATOM 619 O O . SER A 1 80 ? -6.634 -9.439 5.917 1.00 97.88 80 SER A O 1
ATOM 621 N N . LEU A 1 81 ? -5.761 -11.265 6.915 1.00 98.44 81 LEU A N 1
ATOM 622 C CA . LEU A 1 81 ? -4.549 -10.623 7.421 1.00 98.44 81 LEU A CA 1
ATOM 623 C C . LEU A 1 81 ? -3.301 -11.186 6.739 1.00 98.44 81 LEU A C 1
ATOM 625 O O . LEU A 1 81 ? -3.189 -12.391 6.514 1.00 98.44 81 LEU A O 1
ATOM 629 N N . TYR A 1 82 ? -2.358 -10.307 6.408 1.00 98.38 82 TYR A N 1
ATOM 630 C CA . TYR A 1 82 ? -1.035 -10.703 5.952 1.00 98.38 82 TYR A CA 1
ATOM 631 C C . TYR A 1 82 ? -0.240 -11.252 7.131 1.00 98.38 82 TYR A C 1
ATOM 633 O O . TYR A 1 82 ? -0.211 -10.640 8.201 1.00 98.38 82 TYR A O 1
ATOM 641 N N . ASP A 1 83 ? 0.385 -12.411 6.927 1.00 96.81 83 ASP A N 1
ATOM 642 C CA . ASP A 1 83 ? 1.112 -13.134 7.975 1.00 96.81 83 ASP A CA 1
ATOM 643 C C . ASP A 1 83 ? 0.277 -13.315 9.257 1.00 96.81 83 ASP A C 1
ATOM 645 O O . ASP A 1 83 ? 0.742 -13.138 10.381 1.00 96.81 83 ASP A O 1
ATOM 649 N N . HIS A 1 84 ? -1.021 -13.578 9.069 1.00 96.94 84 HIS A N 1
ATOM 650 C CA . HIS A 1 84 ? -2.012 -13.796 10.129 1.00 96.94 84 HIS A CA 1
ATOM 651 C C . HIS A 1 84 ? -2.240 -12.611 11.086 1.00 96.94 84 HIS A C 1
ATOM 653 O O . HIS A 1 84 ? -3.079 -12.719 11.974 1.00 96.94 84 HIS A O 1
ATOM 659 N N . SER A 1 85 ? -1.559 -11.476 10.891 1.00 97.38 85 SER A N 1
ATOM 660 C CA . SER A 1 85 ? -1.551 -10.373 11.863 1.00 97.38 85 SER A CA 1
ATOM 661 C C . SER A 1 85 ? -1.834 -9.002 11.255 1.00 97.38 85 SER A C 1
ATOM 663 O O . SER A 1 85 ? -2.484 -8.172 11.890 1.00 97.38 85 SER A O 1
ATOM 665 N N . TYR A 1 86 ? -1.371 -8.728 10.034 1.00 98.19 86 TYR A N 1
ATOM 666 C CA . TYR A 1 86 ? -1.293 -7.359 9.522 1.00 98.19 86 TYR A CA 1
ATOM 667 C C . TYR A 1 86 ? -2.355 -7.051 8.468 1.00 98.19 86 TYR A C 1
ATOM 669 O O . TYR A 1 86 ? -2.433 -7.709 7.431 1.00 98.19 86 TYR A O 1
ATOM 677 N N . SER A 1 87 ? -3.141 -6.001 8.688 1.00 97.94 87 SER A N 1
ATOM 678 C CA . SER A 1 87 ? -4.050 -5.451 7.673 1.00 97.94 87 SER A CA 1
ATOM 679 C C . SER A 1 87 ? -3.388 -4.363 6.828 1.00 97.94 87 SER A C 1
ATOM 681 O O . SER A 1 87 ? -3.771 -4.168 5.676 1.00 97.94 87 SER A O 1
ATOM 683 N N . LEU A 1 88 ? -2.348 -3.708 7.350 1.00 98.12 88 LEU A N 1
ATOM 684 C CA . LEU A 1 88 ? -1.467 -2.820 6.596 1.00 98.12 88 LEU A CA 1
ATOM 685 C C . LEU A 1 88 ? -0.006 -3.159 6.900 1.00 98.12 88 LEU A C 1
ATOM 687 O O . LEU A 1 88 ? 0.428 -3.103 8.049 1.00 98.12 88 LEU A O 1
ATOM 691 N N . PHE A 1 89 ? 0.757 -3.471 5.859 1.00 98.56 89 PHE A N 1
ATOM 692 C CA . PHE A 1 89 ? 2.173 -3.808 5.959 1.00 98.56 89 PHE A CA 1
ATOM 693 C C . PHE A 1 89 ? 2.980 -2.999 4.939 1.00 98.56 89 PHE A C 1
ATOM 695 O O . PHE A 1 89 ? 2.730 -3.099 3.736 1.00 98.56 89 PHE A O 1
ATOM 702 N N . VAL A 1 90 ? 3.939 -2.202 5.415 1.00 98.25 90 VAL A N 1
ATOM 703 C CA . VAL A 1 90 ? 4.813 -1.354 4.587 1.00 98.25 90 VAL A CA 1
ATOM 704 C C . VAL A 1 90 ? 6.274 -1.611 4.948 1.00 98.25 90 VAL A C 1
ATOM 706 O O . VAL A 1 90 ? 6.717 -1.277 6.048 1.00 98.25 90 VAL A O 1
ATOM 709 N N . ASP A 1 91 ? 7.034 -2.187 4.022 1.00 98.19 91 ASP A N 1
ATOM 710 C CA . ASP A 1 91 ? 8.392 -2.668 4.294 1.00 98.19 91 ASP A CA 1
ATOM 7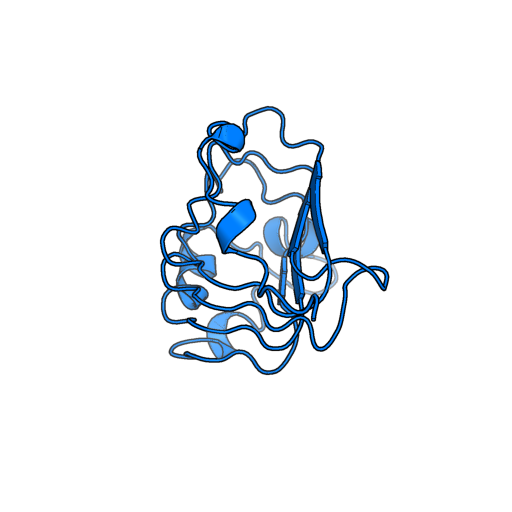11 C C . ASP A 1 91 ? 9.364 -2.366 3.149 1.00 98.19 91 ASP A C 1
ATOM 713 O O . ASP A 1 91 ? 9.013 -2.493 1.975 1.00 98.19 91 ASP A O 1
ATOM 717 N N . GLN A 1 92 ? 10.601 -1.998 3.485 1.00 97.44 92 GLN A N 1
ATOM 718 C CA . GLN A 1 92 ? 11.699 -1.812 2.523 1.00 97.44 92 GLN A CA 1
ATOM 719 C C . GLN A 1 92 ? 11.345 -0.884 1.342 1.00 97.44 92 GLN A C 1
ATOM 721 O O . GLN A 1 92 ? 11.633 -1.182 0.182 1.00 97.44 92 GLN A O 1
ATOM 726 N N . THR A 1 93 ? 10.688 0.246 1.605 1.00 97.00 93 THR A N 1
ATOM 727 C CA . THR A 1 93 ? 10.302 1.222 0.570 1.00 97.00 93 THR A CA 1
ATOM 728 C C . THR A 1 93 ? 11.142 2.505 0.626 1.00 97.00 93 THR A C 1
ATOM 730 O O . THR A 1 93 ? 11.767 2.810 1.639 1.00 97.00 93 THR A O 1
ATOM 733 N N . ASN A 1 94 ? 11.105 3.297 -0.455 1.00 96.12 94 ASN A N 1
ATOM 734 C CA . ASN A 1 94 ? 11.695 4.645 -0.520 1.00 96.12 94 ASN A CA 1
ATOM 735 C C . ASN A 1 94 ? 10.652 5.750 -0.281 1.00 96.12 94 ASN A C 1
ATOM 737 O O . ASN A 1 94 ? 10.758 6.845 -0.840 1.00 96.12 94 ASN A O 1
ATOM 741 N N . LEU A 1 95 ? 9.603 5.447 0.488 1.00 97.31 95 LEU A N 1
ATOM 742 C CA . LEU A 1 95 ? 8.574 6.427 0.811 1.00 97.31 95 LEU A CA 1
ATOM 743 C C . LEU A 1 95 ? 9.166 7.516 1.709 1.00 97.31 95 LEU A C 1
ATOM 745 O O . LEU A 1 95 ? 9.845 7.214 2.684 1.00 97.31 95 LEU A O 1
ATOM 749 N N . GLU A 1 96 ? 8.855 8.767 1.399 1.00 96.69 96 GLU A N 1
ATOM 750 C CA . GLU A 1 96 ? 9.201 9.943 2.204 1.00 96.69 96 GLU A CA 1
ATOM 751 C C . GLU A 1 96 ? 8.078 10.278 3.199 1.00 96.69 96 GLU A C 1
ATOM 753 O O . GLU A 1 96 ? 8.310 10.815 4.277 1.00 96.69 96 GLU A O 1
ATOM 758 N N . TYR A 1 97 ? 6.838 9.925 2.856 1.00 95.75 97 TYR A N 1
ATOM 759 C CA . TYR A 1 97 ? 5.653 10.021 3.709 1.00 95.75 97 TYR A CA 1
ATOM 760 C C . TYR A 1 97 ? 4.587 9.027 3.224 1.00 95.75 97 TYR A C 1
ATOM 762 O O . TYR A 1 97 ? 4.567 8.645 2.053 1.00 95.75 97 TYR A O 1
ATOM 770 N N . LEU A 1 98 ? 3.655 8.616 4.094 1.00 95.56 98 LEU A N 1
ATOM 771 C CA . LEU A 1 98 ? 2.626 7.635 3.709 1.00 95.56 98 LEU A CA 1
ATOM 772 C C . LEU A 1 98 ? 1.659 8.179 2.653 1.00 95.56 98 LEU A C 1
ATOM 774 O O . LEU A 1 98 ? 1.369 7.502 1.680 1.00 95.56 98 LEU A O 1
ATOM 778 N N . GLY A 1 99 ? 1.137 9.396 2.813 1.00 93.44 99 GLY A N 1
ATOM 779 C CA . GLY A 1 99 ? 0.226 9.998 1.826 1.00 93.44 99 GLY A CA 1
ATOM 780 C C . GLY A 1 99 ? -1.201 9.426 1.821 1.00 93.44 99 GLY A C 1
ATOM 781 O O . GLY A 1 99 ? -2.008 9.811 0.975 1.00 93.44 99 GLY A O 1
ATOM 782 N N . LEU A 1 100 ? -1.546 8.578 2.795 1.00 95.62 100 LEU A N 1
ATOM 783 C CA . LEU A 1 100 ? -2.881 8.002 3.006 1.00 95.62 100 LEU A CA 1
ATOM 784 C C . LEU A 1 100 ? -3.834 9.003 3.690 1.00 95.62 100 LEU A C 1
ATOM 786 O O . LEU A 1 100 ? -4.339 8.768 4.782 1.00 95.62 100 LEU A O 1
ATOM 790 N N . ARG A 1 101 ? -4.057 10.163 3.059 1.00 91.50 101 ARG A N 1
ATOM 791 C CA . ARG A 1 101 ? -4.701 11.340 3.684 1.00 91.50 101 ARG A CA 1
ATOM 792 C C . ARG A 1 101 ? -6.148 11.129 4.133 1.00 91.50 101 ARG A C 1
ATOM 794 O O . ARG A 1 101 ? -6.611 11.835 5.022 1.00 91.50 101 ARG A O 1
ATOM 801 N N . LYS A 1 102 ? -6.882 10.220 3.487 1.00 95.94 102 LYS A N 1
ATOM 802 C CA . LYS A 1 102 ? -8.287 9.933 3.811 1.00 95.94 102 LYS A CA 1
ATOM 803 C C . LYS A 1 102 ? -8.474 8.669 4.640 1.00 95.94 102 LYS A C 1
ATOM 805 O O . LYS A 1 102 ? -9.623 8.373 4.974 1.00 95.94 102 LYS A O 1
ATOM 810 N N . LEU A 1 103 ? -7.396 7.956 4.977 1.00 96.38 103 LEU A N 1
ATOM 811 C CA . LEU A 1 103 ? -7.497 6.738 5.766 1.00 96.38 103 LEU A CA 1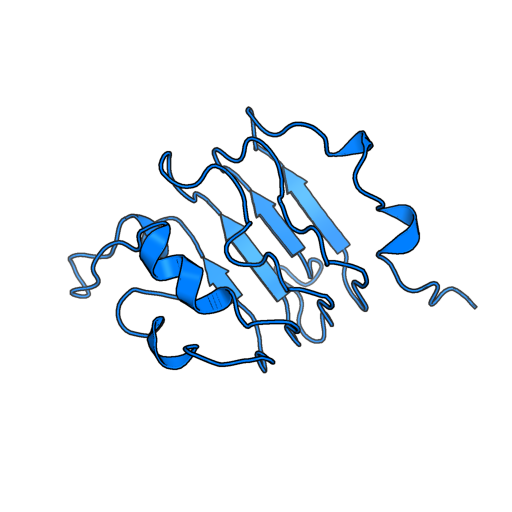
ATOM 812 C C . LEU A 1 103 ? -7.970 7.120 7.165 1.00 96.38 103 LEU A C 1
ATOM 814 O O . LEU A 1 103 ? -7.344 7.929 7.843 1.00 96.38 103 LEU A O 1
ATOM 818 N N . LYS A 1 104 ? -9.118 6.571 7.553 1.00 94.25 104 LYS A N 1
ATOM 819 C CA . LYS A 1 104 ? -9.784 6.882 8.820 1.00 94.25 104 LYS A CA 1
ATOM 820 C C . LYS A 1 104 ? -10.069 5.644 9.646 1.00 94.25 104 LYS A C 1
ATOM 822 O O . LYS A 1 104 ? -10.397 5.790 10.813 1.00 94.25 104 LYS A O 1
ATOM 827 N N . ASN A 1 105 ? -10.027 4.452 9.050 1.00 95.31 105 ASN A N 1
ATOM 828 C CA . ASN A 1 105 ? -10.381 3.246 9.777 1.00 95.31 105 ASN A CA 1
ATOM 829 C C . ASN A 1 105 ? -9.602 2.011 9.312 1.00 95.31 105 ASN A C 1
ATOM 831 O O . ASN A 1 105 ? -9.534 1.714 8.119 1.00 95.31 105 ASN A O 1
ATOM 835 N N . ILE A 1 106 ? -9.076 1.272 10.278 1.00 96.25 106 ILE A N 1
ATOM 836 C CA . ILE A 1 106 ? -8.570 -0.086 10.156 1.00 96.25 106 ILE A CA 1
ATOM 837 C C . ILE A 1 106 ? -9.385 -0.927 11.138 1.00 96.25 106 ILE A C 1
ATOM 839 O O . ILE A 1 106 ? -9.313 -0.723 12.350 1.00 96.25 106 ILE A O 1
ATOM 843 N N . LYS A 1 107 ? -10.224 -1.821 10.606 1.00 95.69 107 LYS A N 1
ATOM 844 C CA . LYS A 1 107 ? -11.217 -2.544 11.418 1.00 95.69 107 LYS A CA 1
ATOM 845 C C . LYS A 1 107 ? -10.616 -3.712 12.192 1.00 95.69 107 LYS A C 1
ATOM 847 O O . LYS A 1 107 ? -10.942 -3.877 13.361 1.00 95.69 107 LYS A O 1
ATOM 852 N N . PHE A 1 108 ? -9.751 -4.491 11.550 1.00 95.62 108 PHE A N 1
ATOM 853 C CA . PHE A 1 108 ? -9.096 -5.654 12.142 1.00 95.62 108 PHE A CA 1
ATOM 854 C C . PHE A 1 108 ? -7.623 -5.721 11.735 1.00 95.62 108 PHE A C 1
ATOM 856 O O . PHE A 1 108 ? -7.227 -5.176 10.700 1.00 95.62 108 PHE A O 1
ATOM 863 N N . GLY A 1 109 ? -6.824 -6.415 12.548 1.00 95.56 109 GLY A N 1
ATOM 864 C CA . GLY A 1 109 ? -5.388 -6.586 12.338 1.00 95.56 109 GLY A CA 1
ATOM 865 C C . GLY A 1 109 ? -4.545 -5.385 12.761 1.00 95.56 109 GLY A C 1
ATOM 866 O O . GLY A 1 109 ? -5.045 -4.301 13.059 1.00 95.56 109 GLY A O 1
ATOM 867 N N . SER A 1 110 ? -3.236 -5.598 12.775 1.00 95.38 110 SER A N 1
ATOM 868 C CA . SER A 1 110 ? -2.241 -4.597 13.144 1.00 95.38 110 SER A CA 1
ATOM 869 C C . SER A 1 110 ? -1.656 -3.894 11.918 1.00 95.38 110 SER A C 1
ATOM 871 O O . SER A 1 110 ? -1.746 -4.367 10.782 1.00 95.38 110 SER A O 1
ATOM 873 N N . VAL A 1 111 ? -1.003 -2.760 12.165 1.00 96.38 111 VAL A N 1
ATOM 874 C CA . VAL A 1 111 ? -0.187 -2.053 11.175 1.00 96.38 111 VAL A CA 1
ATOM 875 C C . VAL A 1 111 ? 1.282 -2.332 11.469 1.00 96.38 111 VAL A C 1
ATOM 877 O O . VAL A 1 111 ? 1.710 -2.186 12.611 1.00 96.38 111 VAL A O 1
ATOM 880 N N . LEU A 1 112 ? 2.063 -2.680 10.448 1.00 97.19 112 LEU A N 1
ATOM 881 C CA . LEU A 1 112 ? 3.517 -2.774 10.558 1.00 97.19 112 LEU A CA 1
ATOM 882 C C . LEU A 1 112 ? 4.190 -1.944 9.469 1.00 97.19 112 LEU A C 1
ATOM 884 O O . LEU A 1 112 ? 3.996 -2.174 8.277 1.00 97.19 112 LEU A O 1
ATOM 888 N N . ILE A 1 113 ? 5.005 -0.984 9.901 1.00 97.19 113 ILE A N 1
ATOM 889 C CA . ILE A 1 113 ? 5.817 -0.130 9.038 1.00 97.19 113 ILE A CA 1
ATOM 890 C C . ILE A 1 113 ? 7.261 -0.270 9.502 1.00 97.19 113 ILE A C 1
ATOM 892 O O . ILE A 1 113 ? 7.594 0.155 10.605 1.00 97.19 113 ILE A O 1
ATOM 896 N N . LYS A 1 114 ? 8.118 -0.880 8.683 1.00 96.44 114 LYS A N 1
ATOM 897 C CA . LYS A 1 114 ? 9.518 -1.144 9.046 1.00 96.44 114 LYS A CA 1
ATOM 898 C C . LYS A 1 114 ? 10.458 -0.968 7.854 1.00 96.44 114 LYS A C 1
ATOM 900 O O . LYS A 1 114 ? 10.028 -1.016 6.710 1.00 96.44 114 LYS A O 1
ATOM 905 N N . ASN A 1 115 ? 11.742 -0.743 8.122 1.00 96.88 115 ASN A N 1
ATOM 906 C CA . ASN A 1 115 ? 12.796 -0.645 7.102 1.00 96.88 115 ASN A CA 1
ATOM 907 C C . ASN A 1 115 ? 12.546 0.404 5.993 1.00 96.88 115 ASN A C 1
ATOM 909 O O . ASN A 1 115 ? 12.960 0.210 4.854 1.00 96.88 115 ASN A O 1
ATOM 913 N N . ASN A 1 116 ? 11.878 1.519 6.306 1.00 96.62 116 ASN A N 1
ATOM 914 C CA . ASN A 1 116 ? 11.637 2.620 5.365 1.00 96.62 116 ASN A CA 1
ATOM 915 C C . ASN A 1 116 ? 12.516 3.816 5.758 1.00 96.62 116 ASN A C 1
ATOM 917 O O . ASN A 1 116 ? 12.080 4.691 6.500 1.00 96.62 116 ASN A O 1
ATOM 921 N N . ILE A 1 117 ? 13.776 3.824 5.313 1.00 95.38 117 ILE A N 1
ATOM 922 C CA . ILE A 1 117 ? 14.823 4.728 5.835 1.00 95.38 117 ILE A CA 1
ATOM 923 C C . ILE A 1 117 ? 14.567 6.221 5.578 1.00 95.38 117 ILE A C 1
ATOM 925 O O . ILE A 1 117 ? 15.100 7.064 6.290 1.00 95.38 117 ILE A O 1
ATOM 929 N N . HIS A 1 118 ? 13.762 6.548 4.565 1.00 95.88 118 HIS A N 1
ATOM 930 C CA . HIS A 1 118 ? 13.429 7.926 4.191 1.00 95.88 118 HIS A CA 1
ATOM 931 C C . HIS A 1 118 ? 12.069 8.383 4.732 1.00 95.88 118 HIS A C 1
ATOM 933 O O . HIS A 1 118 ? 11.669 9.520 4.491 1.00 95.88 118 HIS A O 1
ATOM 939 N N . LEU A 1 119 ? 11.346 7.508 5.436 1.00 96.06 119 LEU A N 1
ATOM 940 C CA . LEU A 1 119 ? 9.960 7.747 5.804 1.00 96.06 119 LEU A CA 1
ATOM 941 C C . LEU A 1 119 ? 9.859 8.680 7.009 1.00 96.06 119 LEU A C 1
ATOM 943 O O . LEU A 1 119 ? 10.271 8.345 8.117 1.00 96.06 119 LEU A O 1
ATOM 947 N N . CYS A 1 120 ? 9.226 9.825 6.788 1.00 93.50 120 CYS A N 1
ATOM 948 C CA . CYS A 1 120 ? 8.986 10.856 7.783 1.00 93.50 120 CYS A CA 1
ATOM 949 C C . CYS A 1 120 ? 7.492 10.967 8.129 1.00 93.50 120 CYS A C 1
ATOM 951 O O . CYS A 1 120 ? 6.617 10.385 7.480 1.00 93.50 120 CYS A O 1
ATOM 953 N N . TYR A 1 121 ? 7.198 11.775 9.153 1.00 89.81 121 TYR A N 1
ATOM 954 C CA . TYR A 1 121 ? 5.845 12.175 9.569 1.00 89.81 121 TYR A CA 1
ATOM 955 C C . TYR A 1 121 ? 4.955 11.060 10.133 1.00 89.81 121 TYR A C 1
ATOM 957 O O . TYR A 1 121 ? 3.757 11.279 10.320 1.00 89.81 121 TYR A O 1
ATOM 965 N N . LEU A 1 122 ? 5.509 9.887 10.456 1.00 88.44 122 LEU A N 1
ATOM 966 C CA . LEU A 1 122 ? 4.739 8.811 11.088 1.00 88.44 122 LEU A CA 1
ATOM 967 C C . LEU A 1 122 ? 4.172 9.233 12.445 1.00 88.44 122 LEU A C 1
ATOM 969 O O . LEU A 1 122 ? 3.051 8.857 12.765 1.00 88.44 122 LEU A O 1
ATOM 973 N N . GLN A 1 123 ? 4.892 10.054 13.207 1.00 85.44 123 GLN A N 1
ATOM 974 C CA . GLN A 1 123 ? 4.443 10.563 14.503 1.00 85.44 123 GLN A CA 1
ATOM 975 C C . GLN A 1 123 ? 3.212 11.480 14.409 1.00 85.44 123 GLN A C 1
ATOM 977 O O . GLN A 1 123 ? 2.434 11.558 15.352 1.00 85.44 123 GLN A O 1
ATOM 982 N N . ASN A 1 124 ? 3.011 12.138 13.262 1.00 85.81 124 ASN A N 1
ATOM 983 C CA . ASN A 1 124 ? 1.872 13.031 13.027 1.00 85.81 124 ASN A CA 1
ATOM 984 C C . ASN A 1 124 ? 0.667 12.288 12.437 1.00 85.81 124 ASN A C 1
ATOM 986 O O . ASN A 1 124 ? -0.394 12.879 12.232 1.00 85.81 124 ASN A O 1
ATOM 990 N N . PHE A 1 125 ? 0.831 11.011 12.094 1.00 86.25 125 PHE A N 1
ATOM 991 C CA . PHE A 1 125 ? -0.249 10.209 11.550 1.00 86.25 125 PHE A CA 1
ATOM 992 C C . PHE A 1 125 ? -1.211 9.827 12.688 1.00 86.25 125 PHE A C 1
ATOM 994 O O . PHE A 1 125 ? -0.751 9.457 13.770 1.00 86.25 125 PHE A O 1
ATOM 1001 N N . PRO A 1 126 ? -2.539 9.921 12.499 1.00 86.06 126 PRO A N 1
ATOM 1002 C CA . PRO A 1 126 ? -3.496 9.867 13.603 1.00 86.06 126 PRO A CA 1
ATOM 1003 C C . PRO A 1 126 ? -3.808 8.423 14.040 1.00 86.06 126 PRO A C 1
ATOM 1005 O O . PRO A 1 126 ? -4.964 7.997 14.029 1.00 86.06 126 PRO A O 1
ATOM 1008 N N . TRP A 1 127 ? -2.775 7.664 14.428 1.00 87.44 127 TRP A N 1
ATOM 1009 C CA . TRP A 1 127 ? -2.839 6.233 14.751 1.00 87.44 127 TRP A CA 1
ATOM 1010 C C . TRP A 1 127 ? -3.933 5.881 15.755 1.00 87.44 127 TRP A C 1
ATOM 1012 O O . TRP A 1 127 ? -4.665 4.919 15.542 1.00 87.44 127 TRP A O 1
ATOM 1022 N N . SER A 1 128 ? -4.091 6.692 16.803 1.00 83.50 128 SER A N 1
ATOM 1023 C CA . SER A 1 128 ? -5.096 6.489 17.854 1.00 83.50 128 SER A CA 1
ATOM 1024 C C . SER A 1 128 ? -6.536 6.512 17.340 1.00 83.50 128 SER A C 1
ATOM 1026 O O . SER A 1 128 ? -7.405 5.898 17.942 1.00 83.50 128 SER A O 1
ATOM 1028 N N . THR A 1 129 ? -6.796 7.198 16.226 1.00 85.12 129 THR A N 1
ATOM 1029 C CA . THR A 1 129 ? -8.141 7.315 15.638 1.00 85.12 129 THR A CA 1
ATOM 1030 C C . THR A 1 129 ? -8.404 6.304 14.525 1.00 85.12 129 THR A C 1
ATOM 1032 O O . THR A 1 129 ? -9.542 6.162 14.085 1.00 85.12 129 THR A O 1
ATOM 1035 N N . LEU A 1 130 ? -7.356 5.625 14.042 1.00 86.25 130 LEU A N 1
ATOM 1036 C CA . LEU A 1 130 ? -7.461 4.689 12.923 1.00 86.25 130 LEU A CA 1
ATOM 1037 C C . LEU A 1 130 ? -8.063 3.364 13.339 1.00 86.25 130 LEU A C 1
ATOM 1039 O O . LEU A 1 130 ? -8.796 2.764 12.563 1.00 86.25 130 LEU A O 1
ATOM 1043 N N . PHE A 1 131 ? -7.734 2.878 14.525 1.00 84.88 131 PHE A N 1
ATOM 1044 C CA . PHE A 1 131 ? -8.289 1.626 15.002 1.00 84.88 131 PHE A CA 1
ATOM 1045 C C . PHE A 1 131 ? -9.675 1.910 15.569 1.00 84.88 131 PHE A C 1
ATOM 1047 O O . PHE A 1 131 ? -9.847 2.804 16.396 1.00 84.88 131 PHE A O 1
ATOM 1054 N N . SER A 1 132 ? -10.688 1.182 15.092 1.00 68.19 132 SER A N 1
ATOM 1055 C CA . SER A 1 132 ? -11.995 1.238 15.749 1.00 68.19 132 SER A CA 1
ATOM 1056 C C . SER A 1 132 ? -11.810 0.768 17.194 1.00 68.19 132 SER A C 1
ATOM 1058 O O . SER A 1 132 ? -11.216 -0.288 17.406 1.00 68.19 132 SER A O 1
ATOM 1060 N N . ASN A 1 133 ? -12.309 1.540 18.167 1.00 55.16 133 ASN A N 1
ATOM 1061 C CA . ASN A 1 133 ? -12.413 1.133 19.570 1.00 55.16 133 ASN A CA 1
ATOM 1062 C C . ASN A 1 133 ? -13.357 -0.077 19.687 1.00 55.16 133 ASN A C 1
ATOM 1064 O O . ASN A 1 133 ? -14.492 0.056 20.124 1.00 55.16 133 ASN A O 1
ATOM 1068 N N . ASN A 1 134 ? -12.909 -1.260 19.280 1.00 48.16 134 ASN A N 1
ATOM 1069 C CA . ASN A 1 134 ? -13.578 -2.526 19.561 1.00 48.16 134 ASN A CA 1
ATOM 1070 C C . ASN A 1 134 ? -12.963 -3.110 20.839 1.00 48.16 134 ASN A C 1
ATOM 1072 O O . ASN A 1 134 ? -12.369 -4.185 20.829 1.00 48.16 134 ASN A O 1
ATOM 1076 N N . GLY A 1 135 ? -13.031 -2.313 21.906 1.00 46.88 135 GLY A N 1
ATOM 1077 C CA . GLY A 1 135 ? -12.496 -2.600 23.236 1.00 46.88 135 GLY A CA 1
ATOM 1078 C C . GLY A 1 135 ? -13.513 -2.335 24.348 1.00 46.88 135 GLY A C 1
ATOM 1079 O O . GLY A 1 135 ? -13.123 -1.897 25.427 1.00 46.88 135 GLY A O 1
ATOM 1080 N N . GLN A 1 136 ? -14.798 -2.565 24.064 1.00 33.78 136 GLN A N 1
ATOM 1081 C CA . GLN A 1 136 ? -15.834 -2.867 25.054 1.00 33.78 136 GLN A CA 1
ATOM 1082 C C . GLN A 1 136 ? -16.604 -4.096 24.587 1.00 33.78 136 GLN A C 1
ATOM 1084 O O . GLN A 1 136 ? -16.911 -4.151 23.373 1.00 33.78 136 GLN A O 1
#

InterPro domains:
  IPR000494 Receptor L-domain [PF01030] (11-130)
  IPR036941 Receptor L-domain superfamily [G3DSA:3.80.20.20] (1-136)